Protein AF-A0A0B7MPC1-F1 (afdb_monomer_lite)

Secondary structure (DSSP, 8-state):
-PPP------HHHHHHHHHHHHHHHHHHHHHHHHHHHHHHHHHHHHHHHH--SEEEEESHHHHT---TT--EEEEEES--S-HHHHHHHHHHHHTTS-EEEEEE------

Sequence (110 aa):
MPEGERCELSDEFLKMRRLVLRERARRERVLVENARIKAEDVAKMLKEDYGVREVYLYGSLAWGGFAEGSDIDLLAVGFQGSYWEMFVKAERIAHPFEVSIVFYAGVVAV

Organism: NCBI:txid499207

pLDDT: mean 90.52, std 14.71, range [43.91, 98.81]

Radius of gyration: 21.36 Å; chains: 1; bounding box: 48×30×72 Å

Foldseek 3Di:
DDDDPPPPDDPVNVVVVVVVVVVQVVVLVVVLVLQVVLLVVLQVCQCPPFVFDDKDWDPCSVPPNDDPQDATEIETEQGDDDPVVSLVVSCVSSPVHHYDYHYDDDDDDD

Structure (mmCIF, N/CA/C/O backbone):
data_AF-A0A0B7MPC1-F1
#
_entry.id   AF-A0A0B7MPC1-F1
#
loop_
_atom_site.group_PDB
_atom_site.id
_atom_site.type_symbol
_atom_site.label_atom_id
_atom_site.label_alt_id
_atom_site.label_comp_id
_atom_site.label_asym_id
_atom_site.label_entity_id
_atom_site.label_seq_id
_atom_site.pdbx_PDB_ins_code
_atom_site.Cartn_x
_atom_site.Cartn_y
_atom_site.Cartn_z
_atom_site.occupancy
_atom_site.B_iso_or_equiv
_atom_site.auth_seq_id
_atom_site.auth_comp_id
_atom_site.auth_asym_id
_atom_site.auth_atom_id
_atom_site.pdbx_PDB_model_num
ATOM 1 N N . MET A 1 1 ? 7.509 -11.268 -56.795 1.00 45.91 1 MET A N 1
ATOM 2 C CA . MET A 1 1 ? 7.194 -10.996 -55.378 1.00 45.91 1 MET A CA 1
ATOM 3 C C . MET A 1 1 ? 8.520 -10.688 -54.703 1.00 45.91 1 MET A C 1
ATOM 5 O O . MET A 1 1 ? 9.340 -11.598 -54.704 1.00 45.91 1 MET A O 1
ATOM 9 N N . PRO A 1 2 ? 8.821 -9.452 -54.269 1.00 49.69 2 PRO A N 1
ATOM 10 C CA . PRO A 1 2 ? 10.067 -9.218 -53.554 1.00 49.69 2 PRO A CA 1
ATOM 11 C C . PRO A 1 2 ? 9.950 -9.833 -52.157 1.00 49.69 2 PRO A C 1
ATOM 13 O O . PRO A 1 2 ? 8.927 -9.695 -51.484 1.00 49.69 2 PRO A O 1
ATOM 16 N N . GLU A 1 3 ? 10.974 -10.597 -51.799 1.00 49.69 3 GLU A N 1
ATOM 17 C CA . GLU A 1 3 ? 11.115 -11.311 -50.537 1.00 49.69 3 GLU A CA 1
ATOM 18 C C . GLU A 1 3 ? 11.163 -10.312 -49.379 1.00 49.69 3 GLU A C 1
ATOM 20 O O . GLU A 1 3 ? 11.841 -9.289 -49.453 1.00 49.69 3 GLU A O 1
ATOM 25 N N . GLY A 1 4 ? 10.393 -10.589 -48.325 1.00 53.59 4 GLY A N 1
ATOM 26 C CA . GLY A 1 4 ? 10.311 -9.725 -47.156 1.00 53.59 4 GLY A CA 1
ATOM 27 C C . GLY A 1 4 ? 11.677 -9.558 -46.500 1.00 53.59 4 GLY A C 1
ATOM 28 O O . GLY A 1 4 ? 12.291 -10.540 -46.078 1.00 53.59 4 GLY A O 1
ATOM 29 N N . GLU A 1 5 ? 12.127 -8.310 -46.383 1.00 52.03 5 GLU A N 1
ATOM 30 C CA . GLU A 1 5 ? 13.251 -7.935 -45.534 1.00 52.03 5 GLU A CA 1
ATOM 31 C C . GLU A 1 5 ? 12.968 -8.420 -44.108 1.00 52.03 5 GLU A C 1
ATOM 33 O O . GLU A 1 5 ? 12.147 -7.862 -43.376 1.00 52.03 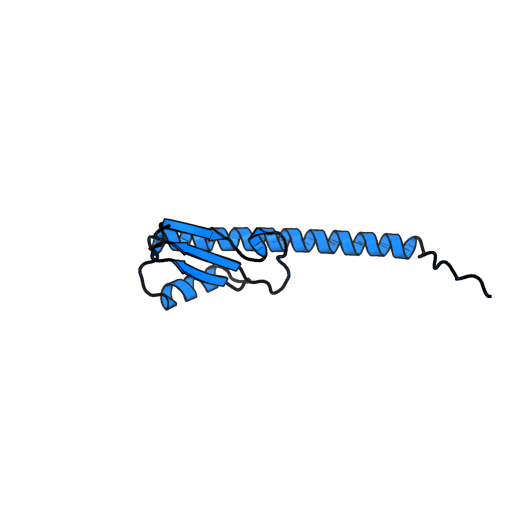5 GLU A O 1
ATOM 38 N N . ARG A 1 6 ? 13.647 -9.493 -43.692 1.00 58.16 6 ARG A N 1
ATOM 39 C CA . ARG A 1 6 ? 13.799 -9.775 -42.268 1.00 58.16 6 ARG A CA 1
ATOM 40 C C . ARG A 1 6 ? 14.608 -8.623 -41.693 1.00 58.16 6 ARG A C 1
ATOM 42 O O . ARG A 1 6 ? 15.802 -8.517 -41.944 1.00 58.16 6 ARG A O 1
ATOM 49 N N . CYS A 1 7 ? 13.938 -7.757 -40.942 1.00 52.50 7 CYS A N 1
ATOM 50 C CA . CYS A 1 7 ? 14.589 -6.721 -40.159 1.00 52.50 7 CYS A CA 1
ATOM 51 C C . CYS A 1 7 ? 15.389 -7.402 -39.037 1.00 52.50 7 CYS A C 1
ATOM 53 O O . CYS A 1 7 ? 14.865 -7.680 -37.956 1.00 52.50 7 CYS A O 1
ATOM 55 N N . GLU A 1 8 ? 16.645 -7.746 -39.314 1.00 64.00 8 GLU A N 1
ATOM 56 C CA . GLU A 1 8 ? 17.601 -8.134 -38.284 1.00 64.00 8 GLU A CA 1
ATOM 57 C C . GLU A 1 8 ? 17.921 -6.886 -37.460 1.00 64.00 8 GLU A C 1
ATOM 59 O O . GLU A 1 8 ? 18.626 -5.975 -37.893 1.00 64.00 8 GLU A O 1
ATOM 64 N N . LEU A 1 9 ? 17.324 -6.805 -36.271 1.00 74.06 9 LEU A N 1
ATOM 65 C CA . LEU A 1 9 ? 17.645 -5.763 -35.304 1.00 74.06 9 LEU A CA 1
ATOM 66 C C . LEU A 1 9 ? 19.135 -5.852 -34.964 1.00 74.06 9 LEU A C 1
ATOM 68 O O . LEU A 1 9 ? 19.613 -6.927 -34.603 1.00 74.06 9 LEU A O 1
ATOM 72 N N . SER A 1 10 ? 19.853 -4.729 -35.032 1.00 85.50 10 SER A N 1
ATOM 73 C CA . SER A 1 10 ? 21.285 -4.713 -34.727 1.00 85.50 10 SER A CA 1
ATOM 74 C C . SER A 1 10 ? 21.565 -5.208 -33.301 1.00 85.50 10 SER A C 1
ATOM 76 O O . SER A 1 10 ? 20.790 -4.966 -32.367 1.00 85.50 10 SER A O 1
ATOM 78 N N . ASP A 1 11 ? 22.708 -5.869 -33.103 1.00 88.31 11 ASP A N 1
ATOM 79 C CA . ASP A 1 11 ? 23.151 -6.328 -31.779 1.00 88.31 11 ASP A CA 1
ATOM 80 C C . ASP A 1 11 ? 23.194 -5.188 -30.752 1.00 88.31 11 ASP A C 1
ATOM 82 O O . ASP A 1 11 ? 22.873 -5.376 -29.573 1.00 88.31 11 ASP A O 1
ATOM 86 N N . GLU A 1 12 ? 23.535 -3.982 -31.208 1.00 90.06 12 GLU A N 1
ATOM 87 C CA . GLU A 1 12 ? 23.521 -2.769 -30.398 1.00 90.06 12 GLU A CA 1
ATOM 88 C C . GLU A 1 12 ? 22.106 -2.417 -29.917 1.00 90.06 12 GLU A C 1
ATOM 90 O O . GLU A 1 12 ? 21.907 -2.195 -28.719 1.00 90.06 12 GLU A O 1
ATOM 95 N N . PHE A 1 13 ? 21.103 -2.454 -30.802 1.00 91.06 13 PHE A N 1
ATOM 96 C CA . PHE A 1 13 ? 19.705 -2.232 -30.431 1.00 91.06 13 PHE A CA 1
ATOM 97 C C . PHE A 1 13 ? 19.222 -3.277 -29.418 1.00 91.06 13 PHE A C 1
ATOM 99 O O . PHE A 1 13 ? 18.613 -2.936 -28.400 1.00 91.06 13 PHE A O 1
ATOM 106 N N . LEU A 1 14 ? 19.535 -4.558 -29.641 1.00 91.38 14 LEU A N 1
ATOM 107 C CA . LEU A 1 14 ? 19.169 -5.640 -28.722 1.00 91.38 14 LEU A CA 1
ATOM 108 C C . LEU A 1 14 ? 19.850 -5.495 -27.355 1.00 91.38 14 LEU A C 1
ATOM 110 O O . LEU A 1 14 ? 19.245 -5.826 -26.327 1.00 91.38 14 LEU A O 1
ATOM 114 N N . LYS A 1 15 ? 21.096 -5.014 -27.314 1.00 93.81 15 LYS A N 1
ATOM 115 C CA . LYS A 1 15 ? 21.823 -4.715 -26.073 1.00 93.81 15 LYS A CA 1
ATOM 116 C C . LYS A 1 15 ? 21.193 -3.529 -25.346 1.00 93.81 15 LYS A C 1
ATOM 118 O O . LYS A 1 15 ? 20.924 -3.636 -24.150 1.00 93.81 15 LYS A O 1
ATOM 123 N N . MET A 1 16 ? 20.888 -2.448 -26.062 1.00 94.56 16 MET A N 1
ATOM 124 C CA . MET A 1 16 ? 20.252 -1.256 -25.499 1.00 94.56 16 MET A CA 1
ATOM 125 C C . MET A 1 16 ? 18.869 -1.576 -24.923 1.00 94.56 16 MET A C 1
ATOM 127 O O . MET A 1 16 ? 18.590 -1.272 -23.763 1.00 94.56 16 MET A O 1
ATOM 131 N N . ARG A 1 17 ? 18.030 -2.299 -25.674 1.00 94.00 17 ARG A N 1
ATOM 132 C CA . ARG A 1 17 ? 16.710 -2.754 -25.213 1.00 94.00 17 ARG A CA 1
ATOM 133 C C . ARG A 1 17 ? 16.807 -3.563 -23.920 1.00 94.00 17 ARG A C 1
ATOM 135 O O . ARG A 1 17 ? 16.025 -3.342 -22.999 1.00 94.00 17 ARG A O 1
ATOM 142 N N . ARG A 1 18 ? 17.776 -4.481 -23.820 1.00 95.44 18 ARG A N 1
ATOM 143 C CA . ARG A 1 18 ? 18.002 -5.271 -22.597 1.00 95.44 18 ARG A CA 1
ATOM 144 C C . ARG A 1 18 ? 18.353 -4.392 -21.396 1.00 95.44 18 ARG A C 1
ATOM 146 O O . ARG A 1 18 ? 17.865 -4.667 -20.303 1.00 95.44 18 ARG A O 1
ATOM 153 N N . LEU A 1 19 ? 19.170 -3.356 -21.583 1.00 95.94 19 LEU A N 1
ATOM 154 C CA . LEU A 1 19 ? 19.522 -2.419 -20.512 1.00 95.94 19 LEU A CA 1
ATOM 155 C C . LEU A 1 19 ? 18.301 -1.622 -20.038 1.00 95.94 19 LEU A C 1
ATOM 157 O O . LEU A 1 19 ? 18.036 -1.590 -18.839 1.00 95.94 19 LEU A O 1
ATOM 161 N N . VAL A 1 20 ? 17.514 -1.073 -20.967 1.00 95.62 20 VAL A N 1
ATOM 162 C CA . VAL A 1 20 ? 16.289 -0.318 -20.649 1.00 95.62 20 VAL A CA 1
ATOM 163 C C . VAL A 1 20 ? 15.284 -1.180 -19.883 1.00 95.62 20 VAL A C 1
ATOM 165 O O . VAL A 1 20 ? 14.747 -0.745 -18.867 1.00 95.62 20 VAL A O 1
ATOM 168 N N . LEU A 1 21 ? 15.055 -2.423 -20.320 1.00 94.88 21 LEU A N 1
ATOM 169 C CA . LEU A 1 21 ? 14.131 -3.339 -19.643 1.00 94.88 21 LEU A CA 1
ATOM 170 C C . LEU A 1 21 ? 14.597 -3.701 -18.227 1.00 94.88 21 LEU A C 1
ATOM 172 O O . LEU A 1 21 ? 13.777 -3.761 -17.314 1.00 94.88 21 LEU A O 1
ATOM 176 N N . ARG A 1 22 ? 15.904 -3.914 -18.024 1.00 95.56 22 ARG A N 1
ATOM 177 C CA . ARG A 1 22 ? 16.465 -4.189 -16.690 1.00 95.56 22 ARG A CA 1
ATOM 178 C C . ARG A 1 22 ? 16.307 -3.002 -15.752 1.00 95.56 22 ARG A C 1
ATOM 180 O O . ARG A 1 22 ? 15.927 -3.190 -14.602 1.00 95.56 22 ARG A O 1
ATOM 187 N N . GLU A 1 23 ? 16.585 -1.801 -16.243 1.00 95.94 23 GLU A N 1
ATOM 188 C CA . GLU A 1 23 ? 16.449 -0.581 -15.452 1.00 95.94 23 GLU A CA 1
ATOM 189 C C . GLU A 1 23 ? 14.983 -0.313 -15.095 1.00 95.94 23 GLU A C 1
ATOM 191 O O . GLU A 1 23 ? 14.676 -0.024 -13.940 1.00 95.94 23 GLU A O 1
ATOM 196 N N . ARG A 1 24 ? 14.055 -0.516 -16.040 1.00 93.19 24 ARG A N 1
ATOM 197 C CA . ARG A 1 24 ? 12.613 -0.427 -15.773 1.00 93.19 24 ARG A CA 1
ATOM 198 C C . ARG A 1 24 ? 12.178 -1.423 -14.699 1.00 93.19 24 ARG A C 1
ATOM 200 O O . ARG A 1 24 ? 11.567 -1.012 -13.720 1.00 93.19 24 ARG A O 1
ATOM 207 N N . ALA A 1 25 ? 12.571 -2.690 -14.830 1.00 93.50 25 ALA A N 1
ATOM 208 C CA . ALA A 1 25 ? 12.252 -3.721 -13.843 1.00 93.50 25 ALA A CA 1
ATOM 209 C C . ALA A 1 25 ? 12.842 -3.408 -12.458 1.00 93.50 25 ALA A C 1
ATOM 211 O O . ALA A 1 25 ? 12.233 -3.713 -11.436 1.00 93.50 25 ALA A O 1
ATOM 212 N N . ARG A 1 26 ? 14.029 -2.791 -12.397 1.00 95.75 26 ARG A N 1
ATOM 213 C CA . ARG A 1 26 ? 14.627 -2.350 -11.132 1.00 95.75 26 ARG A CA 1
ATOM 214 C C . ARG A 1 26 ? 13.802 -1.243 -10.479 1.00 95.75 26 ARG A C 1
ATOM 216 O O . ARG A 1 26 ? 13.534 -1.333 -9.285 1.00 95.75 26 ARG A O 1
ATOM 223 N N . ARG A 1 27 ? 13.407 -0.221 -11.242 1.00 95.56 27 ARG A N 1
ATOM 224 C CA . ARG A 1 27 ? 12.586 0.893 -10.738 1.00 95.56 27 ARG A CA 1
ATOM 225 C C . ARG A 1 27 ? 11.227 0.413 -10.258 1.00 95.56 27 ARG A C 1
ATOM 227 O O . ARG A 1 27 ? 10.812 0.785 -9.172 1.00 95.56 27 ARG A O 1
ATOM 234 N N . GLU A 1 28 ? 10.593 -0.463 -11.026 1.00 95.56 28 GLU A N 1
ATOM 235 C CA . GLU A 1 28 ? 9.307 -1.064 -10.679 1.00 95.56 28 GLU A CA 1
ATOM 236 C C . GLU A 1 28 ? 9.386 -1.858 -9.371 1.00 95.56 28 GLU A C 1
ATOM 238 O O . GLU A 1 28 ? 8.549 -1.679 -8.497 1.00 95.56 28 GLU A O 1
ATOM 243 N N . ARG A 1 29 ? 10.449 -2.648 -9.164 1.00 96.25 29 ARG A N 1
ATOM 244 C CA . ARG A 1 29 ? 10.664 -3.351 -7.887 1.00 96.25 29 ARG A CA 1
ATOM 245 C C . ARG A 1 29 ? 10.782 -2.397 -6.705 1.00 96.25 29 ARG A C 1
ATOM 247 O O . ARG A 1 29 ? 10.177 -2.646 -5.673 1.00 96.25 29 ARG A O 1
ATOM 254 N N . VAL A 1 30 ? 11.561 -1.325 -6.851 1.00 97.69 30 VAL A N 1
ATOM 255 C CA . VAL A 1 30 ? 11.728 -0.322 -5.786 1.00 97.69 30 VAL A CA 1
ATOM 256 C C . VAL A 1 30 ? 10.406 0.395 -5.507 1.00 97.69 30 VAL A C 1
ATOM 258 O O . VAL A 1 30 ? 10.064 0.609 -4.349 1.00 97.69 30 VAL A O 1
ATOM 261 N N . LEU A 1 31 ? 9.650 0.731 -6.553 1.00 97.94 31 LEU A N 1
ATOM 262 C CA . LEU A 1 31 ? 8.334 1.352 -6.439 1.00 97.94 31 LEU A CA 1
ATOM 263 C C . LEU A 1 31 ? 7.358 0.456 -5.663 1.00 97.94 31 LEU A C 1
ATOM 265 O O . LEU A 1 31 ? 6.756 0.915 -4.697 1.00 97.94 31 LEU A O 1
ATOM 269 N N . VAL A 1 32 ? 7.250 -0.817 -6.059 1.00 98.19 32 VAL A N 1
ATOM 270 C CA . VAL A 1 32 ? 6.391 -1.820 -5.411 1.00 98.19 32 VAL A CA 1
ATOM 271 C C . VAL A 1 32 ? 6.778 -2.020 -3.952 1.00 98.19 32 VAL A C 1
ATOM 273 O O . VAL A 1 32 ? 5.905 -2.047 -3.090 1.00 98.19 32 VAL A O 1
ATOM 276 N N . GLU A 1 33 ? 8.073 -2.141 -3.660 1.00 98.19 33 GLU A N 1
ATOM 277 C CA . GLU A 1 33 ? 8.549 -2.339 -2.290 1.00 98.19 33 GLU A CA 1
ATOM 278 C C . GLU A 1 33 ? 8.202 -1.141 -1.400 1.00 98.19 33 GLU A C 1
ATOM 280 O O . GLU A 1 33 ? 7.636 -1.304 -0.322 1.00 98.19 33 GLU A O 1
ATOM 285 N N . ASN A 1 34 ? 8.451 0.076 -1.886 1.00 98.50 34 ASN A N 1
ATOM 286 C CA . ASN A 1 34 ? 8.099 1.289 -1.155 1.00 98.50 34 ASN A CA 1
ATOM 287 C C . ASN A 1 34 ? 6.584 1.392 -0.926 1.00 98.50 34 ASN A C 1
ATOM 289 O O . ASN A 1 34 ? 6.162 1.739 0.175 1.00 98.50 34 ASN A O 1
ATOM 293 N N . ALA A 1 35 ? 5.765 1.070 -1.931 1.00 98.62 35 ALA A N 1
ATOM 294 C CA . ALA A 1 35 ? 4.311 1.078 -1.800 1.00 98.62 35 ALA A CA 1
ATOM 295 C C . ALA A 1 35 ? 3.817 0.042 -0.779 1.00 98.62 35 ALA A C 1
ATOM 297 O O . ALA A 1 35 ? 2.907 0.333 -0.008 1.00 98.62 35 ALA A O 1
ATOM 298 N N . ARG A 1 36 ? 4.441 -1.143 -0.708 1.00 98.56 36 ARG A N 1
ATOM 299 C CA . ARG A 1 36 ? 4.116 -2.166 0.301 1.00 98.56 36 ARG A CA 1
ATOM 300 C C . ARG A 1 36 ? 4.414 -1.700 1.714 1.00 98.56 36 ARG A C 1
ATOM 302 O O . ARG A 1 36 ? 3.547 -1.831 2.569 1.00 98.56 36 ARG A O 1
ATOM 309 N N . ILE A 1 37 ? 5.577 -1.089 1.936 1.00 98.69 37 ILE A N 1
ATOM 310 C CA . ILE A 1 37 ? 5.929 -0.512 3.241 1.00 98.69 37 ILE A CA 1
ATOM 311 C C . ILE A 1 37 ? 4.871 0.518 3.658 1.00 98.69 37 ILE A C 1
ATOM 313 O O . ILE A 1 37 ? 4.359 0.473 4.773 1.00 98.69 37 ILE A O 1
ATOM 317 N N . LYS A 1 38 ? 4.462 1.400 2.738 1.00 98.81 38 LYS A N 1
ATOM 318 C CA . LYS A 1 38 ? 3.406 2.384 3.008 1.00 98.81 38 LYS A CA 1
ATOM 319 C C . LYS A 1 38 ? 2.046 1.750 3.292 1.00 98.81 38 LYS A C 1
ATOM 321 O O . LYS A 1 38 ? 1.352 2.198 4.203 1.00 98.81 38 LYS A O 1
ATOM 326 N N . ALA A 1 39 ? 1.671 0.713 2.550 1.00 98.81 39 ALA A N 1
ATOM 327 C CA . ALA A 1 39 ? 0.439 -0.033 2.786 1.00 98.81 39 ALA A CA 1
ATOM 328 C C . ALA A 1 39 ? 0.432 -0.688 4.178 1.00 98.81 39 ALA A C 1
ATOM 330 O O . ALA A 1 39 ? -0.575 -0.626 4.882 1.00 98.81 39 ALA A O 1
ATOM 331 N N . GLU A 1 40 ? 1.559 -1.268 4.596 1.00 98.75 40 GLU A N 1
ATOM 332 C CA . GLU A 1 40 ? 1.741 -1.853 5.927 1.00 98.75 40 GLU A CA 1
ATOM 333 C C . GLU A 1 40 ? 1.667 -0.796 7.035 1.00 98.75 40 GLU A C 1
ATOM 335 O O . GLU A 1 40 ? 0.975 -1.012 8.033 1.00 98.75 40 GLU A O 1
ATOM 340 N N . ASP A 1 41 ? 2.295 0.367 6.847 1.00 98.81 41 ASP A N 1
ATOM 341 C CA . ASP A 1 41 ? 2.233 1.482 7.799 1.00 98.81 41 ASP A CA 1
ATOM 342 C C . ASP A 1 41 ? 0.794 2.000 7.975 1.00 98.81 41 ASP A C 1
ATOM 344 O O . ASP A 1 41 ? 0.339 2.218 9.103 1.00 98.81 41 ASP A O 1
ATOM 348 N N . VAL A 1 42 ? 0.043 2.157 6.877 1.00 98.75 42 VAL A N 1
ATOM 349 C CA . VAL A 1 42 ? -1.380 2.536 6.930 1.00 98.75 42 VAL A CA 1
ATOM 350 C C . VAL A 1 42 ? -2.199 1.444 7.615 1.00 98.75 42 VAL A C 1
ATOM 352 O O . VAL A 1 42 ? -3.013 1.747 8.486 1.00 98.75 42 VAL A O 1
ATOM 355 N N . ALA A 1 43 ? -1.974 0.171 7.280 1.00 98.62 43 ALA A N 1
ATOM 356 C CA . ALA A 1 43 ? -2.674 -0.948 7.903 1.00 98.62 43 ALA A CA 1
ATOM 357 C C . ALA A 1 43 ? -2.424 -1.011 9.416 1.00 98.62 43 ALA A C 1
ATOM 359 O O . ALA A 1 43 ? -3.355 -1.243 10.188 1.00 98.62 43 ALA A O 1
ATOM 360 N N . LYS A 1 44 ? -1.187 -0.769 9.854 1.00 98.62 44 LYS A N 1
ATOM 361 C CA . LYS A 1 44 ? -0.824 -0.690 11.269 1.00 98.62 44 LYS A CA 1
ATOM 362 C C . LYS A 1 44 ? -1.559 0.454 11.965 1.00 98.62 44 LYS A C 1
ATOM 364 O O . LYS A 1 44 ? -2.206 0.216 12.980 1.00 98.62 44 LYS A O 1
ATOM 369 N N . MET A 1 45 ? -1.532 1.651 11.379 1.00 98.31 45 MET A N 1
ATOM 370 C CA . MET A 1 45 ? -2.245 2.826 11.888 1.00 98.31 45 MET A CA 1
ATOM 371 C C . MET A 1 45 ? -3.751 2.560 12.044 1.00 98.31 45 MET A C 1
ATOM 373 O O . MET A 1 45 ? -4.328 2.841 13.092 1.00 98.31 45 MET A O 1
ATOM 377 N N . LEU A 1 46 ? -4.382 1.937 11.045 1.00 97.50 46 LEU A N 1
ATOM 378 C CA . LEU A 1 46 ? -5.799 1.564 11.093 1.00 97.50 46 LEU A CA 1
ATOM 379 C C . LEU A 1 46 ? -6.121 0.626 12.266 1.00 97.50 46 LEU A C 1
ATOM 381 O O . LEU A 1 46 ? -7.161 0.770 12.913 1.00 97.50 46 LEU A O 1
ATOM 385 N N . LYS A 1 47 ? -5.242 -0.339 12.550 1.00 96.69 47 LYS A N 1
ATOM 386 C CA . LYS A 1 47 ? -5.422 -1.282 13.661 1.00 96.69 47 LYS A CA 1
ATOM 387 C C . LYS A 1 47 ? -5.209 -0.622 15.020 1.00 96.69 47 LYS A C 1
ATOM 389 O O . LYS A 1 47 ? -6.014 -0.832 15.922 1.00 96.69 47 LYS A O 1
ATOM 394 N N . GLU A 1 48 ? -4.137 0.151 15.163 1.00 96.62 48 GLU A N 1
ATOM 395 C CA . GLU A 1 48 ? -3.728 0.743 16.441 1.00 96.62 48 GLU A CA 1
ATOM 396 C C . GLU A 1 48 ? -4.649 1.889 16.871 1.00 96.62 48 GLU A C 1
ATOM 398 O O . GLU A 1 48 ? -5.065 1.935 18.027 1.00 96.62 48 GLU A O 1
ATOM 403 N N . ASP A 1 49 ? -5.021 2.772 15.943 1.00 96.19 49 ASP A N 1
ATOM 404 C CA . ASP A 1 49 ? -5.726 4.011 16.283 1.00 96.19 49 ASP A CA 1
ATOM 405 C C . ASP A 1 49 ? -7.246 3.920 16.114 1.00 96.19 49 ASP A C 1
ATOM 407 O O . ASP A 1 49 ? -7.983 4.663 16.760 1.00 96.19 49 ASP A O 1
ATOM 411 N N . TYR A 1 50 ? -7.723 3.020 15.248 1.00 95.00 50 TYR A N 1
ATOM 412 C CA . TYR A 1 50 ? -9.141 2.925 14.873 1.00 95.00 50 TYR A CA 1
ATOM 413 C C . TYR A 1 50 ? -9.764 1.551 15.148 1.00 95.00 50 TYR A C 1
ATOM 415 O O . TYR A 1 50 ? -10.910 1.304 14.768 1.00 95.00 50 TYR A O 1
ATOM 423 N N . GLY A 1 51 ? -9.026 0.642 15.796 1.00 92.50 51 GLY A N 1
ATOM 424 C CA . GLY A 1 51 ? -9.540 -0.667 16.209 1.00 92.50 51 GLY A CA 1
ATOM 425 C C . GLY A 1 51 ? -9.978 -1.567 15.050 1.00 92.50 51 GLY A C 1
ATOM 426 O O . GLY A 1 51 ? -10.766 -2.494 15.254 1.00 92.50 51 GLY A O 1
ATOM 427 N N . VAL A 1 52 ? -9.491 -1.303 13.832 1.00 95.44 52 VAL A N 1
ATOM 428 C CA . VAL A 1 52 ? -9.749 -2.155 12.667 1.00 95.44 52 VAL A CA 1
ATOM 429 C C . VAL A 1 52 ? -9.248 -3.567 12.966 1.00 95.44 52 VAL A C 1
ATOM 431 O O . VAL A 1 52 ? -8.129 -3.756 13.438 1.00 95.44 52 VAL A O 1
ATOM 434 N N . ARG A 1 53 ? -10.069 -4.583 12.691 1.00 95.19 53 ARG A N 1
ATOM 435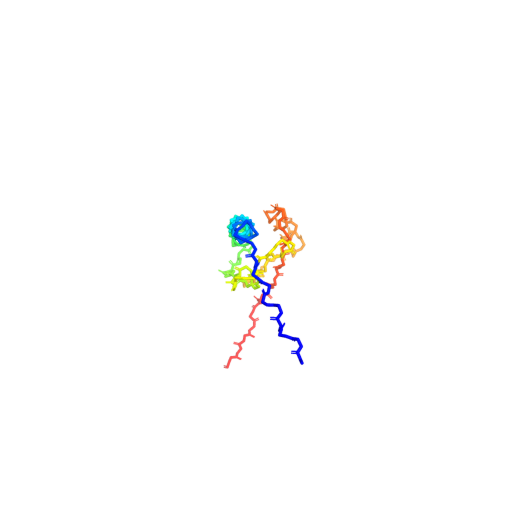 C CA . ARG A 1 53 ? -9.721 -5.981 12.997 1.00 95.19 53 ARG A CA 1
ATOM 436 C C . ARG A 1 53 ? -8.805 -6.572 11.936 1.00 95.19 53 ARG A C 1
ATOM 438 O O . ARG A 1 53 ? -7.774 -7.175 12.236 1.00 95.19 53 ARG A O 1
ATOM 445 N N . GLU A 1 54 ? -9.181 -6.370 10.681 1.00 96.50 54 GLU A N 1
ATOM 446 C CA . GLU A 1 54 ? -8.504 -6.933 9.518 1.00 96.50 54 GLU A CA 1
ATOM 447 C C . GLU A 1 54 ? -8.319 -5.847 8.466 1.00 96.50 54 GLU A C 1
ATOM 449 O O . GLU A 1 54 ? -9.189 -4.997 8.274 1.00 96.50 54 GLU A O 1
ATOM 454 N N . VAL A 1 55 ? -7.170 -5.886 7.798 1.00 97.88 55 VAL A N 1
ATOM 455 C CA . VAL A 1 55 ? -6.866 -5.022 6.661 1.00 97.88 55 VAL A CA 1
ATOM 456 C C . VAL A 1 55 ? -6.388 -5.925 5.538 1.00 97.88 55 VAL A C 1
ATOM 458 O O . VAL A 1 55 ? -5.464 -6.714 5.739 1.00 97.88 55 VAL A O 1
ATOM 461 N N . TYR A 1 56 ? -7.022 -5.815 4.378 1.00 98.12 56 TYR A N 1
ATOM 462 C CA . TYR A 1 56 ? -6.673 -6.565 3.183 1.00 98.12 56 TYR A CA 1
ATOM 463 C C . TYR A 1 56 ? -6.137 -5.611 2.130 1.00 98.12 56 TYR A C 1
ATOM 465 O O . TYR A 1 56 ? -6.804 -4.644 1.770 1.00 98.12 56 TYR A O 1
ATOM 473 N N . LEU A 1 57 ? -4.949 -5.913 1.618 1.00 98.44 57 LEU A N 1
ATOM 474 C CA . LEU A 1 57 ? -4.447 -5.284 0.407 1.00 98.44 57 LEU A CA 1
ATOM 475 C C . LEU A 1 57 ? -5.160 -5.904 -0.796 1.00 98.44 57 LEU A C 1
ATOM 477 O O . LEU A 1 57 ? -5.182 -7.128 -0.944 1.00 98.44 57 LEU A O 1
ATOM 481 N N . TYR A 1 58 ? -5.719 -5.059 -1.651 1.00 97.50 58 TYR A N 1
ATOM 482 C CA . TYR A 1 58 ? -6.244 -5.458 -2.948 1.00 97.50 58 TYR A CA 1
ATOM 483 C C . TYR A 1 58 ? -5.651 -4.554 -4.035 1.00 97.50 58 TYR A C 1
ATOM 485 O O . TYR A 1 58 ? -4.622 -3.910 -3.831 1.00 97.50 58 TYR A O 1
ATOM 493 N N . GLY A 1 59 ? -6.233 -4.586 -5.226 1.00 97.44 59 GLY A N 1
ATOM 494 C CA . GLY A 1 59 ? -5.789 -3.766 -6.341 1.00 97.44 59 GLY A CA 1
ATOM 495 C C . GLY A 1 59 ? -4.413 -4.143 -6.891 1.00 97.44 59 GLY A C 1
ATOM 496 O O . GLY A 1 59 ? -3.847 -5.210 -6.635 1.00 97.44 59 GLY A O 1
ATOM 497 N N . SER A 1 60 ? -3.882 -3.251 -7.718 1.00 98.00 60 SER A N 1
ATOM 498 C CA . SER A 1 60 ? -2.703 -3.500 -8.555 1.00 98.00 60 SER A CA 1
ATOM 499 C C . SER A 1 60 ? -1.455 -3.938 -7.763 1.00 98.00 60 SER A C 1
ATOM 501 O O . SER A 1 60 ? -0.669 -4.754 -8.264 1.00 98.00 60 SER A O 1
ATOM 503 N N . LEU A 1 61 ? -1.305 -3.480 -6.512 1.00 98.19 61 LEU A N 1
ATOM 504 C CA . LEU A 1 61 ? -0.202 -3.841 -5.612 1.00 98.19 61 LEU A CA 1
ATOM 505 C C . LEU A 1 61 ? -0.257 -5.297 -5.130 1.00 98.19 61 LEU A C 1
ATOM 507 O O . LEU A 1 61 ? 0.793 -5.907 -4.899 1.00 98.19 61 LEU A O 1
ATOM 511 N N . ALA A 1 62 ? -1.456 -5.869 -5.012 1.00 97.69 62 ALA A N 1
ATOM 512 C CA . ALA A 1 62 ? -1.647 -7.243 -4.562 1.00 97.69 62 ALA A CA 1
ATOM 513 C C . ALA A 1 62 ? -1.333 -8.272 -5.664 1.00 97.69 62 ALA A C 1
ATOM 515 O O . ALA A 1 62 ? -0.687 -9.283 -5.389 1.00 97.69 62 ALA A O 1
ATOM 516 N N . TRP A 1 63 ? -1.749 -8.021 -6.912 1.00 92.88 63 TRP A N 1
ATOM 517 C CA . TRP A 1 63 ? -1.670 -9.011 -8.006 1.00 92.88 63 TRP A CA 1
ATOM 518 C C . TRP A 1 63 ? -0.503 -8.821 -8.986 1.00 92.88 63 TRP A C 1
ATOM 520 O O . TRP A 1 63 ? -0.318 -9.658 -9.868 1.00 92.88 63 TRP A O 1
ATOM 530 N N . GLY A 1 64 ? 0.300 -7.761 -8.838 1.00 91.31 64 GLY A N 1
ATOM 531 C CA . GLY A 1 64 ? 1.516 -7.554 -9.638 1.00 91.31 64 GLY A CA 1
ATOM 532 C C . GLY A 1 64 ? 1.340 -6.675 -10.881 1.00 91.31 64 GLY A C 1
ATOM 533 O O . GLY A 1 64 ? 2.006 -6.909 -11.885 1.00 91.31 64 GLY A O 1
ATOM 534 N N . GLY A 1 65 ? 0.458 -5.674 -10.818 1.00 94.19 65 GLY A N 1
ATOM 535 C CA . GLY A 1 65 ? 0.255 -4.669 -11.873 1.00 94.19 65 GLY A CA 1
ATOM 536 C C . GLY A 1 65 ? 0.552 -3.231 -11.439 1.00 94.19 65 GLY A C 1
ATOM 537 O O . GLY A 1 65 ? 0.157 -2.301 -12.134 1.00 94.19 65 GLY A O 1
ATOM 538 N N . PHE A 1 66 ? 1.176 -3.042 -10.276 1.00 97.44 66 PHE A N 1
ATOM 539 C CA . PHE A 1 66 ? 1.429 -1.724 -9.702 1.00 97.44 66 PHE A CA 1
ATOM 540 C C . PHE A 1 66 ? 2.499 -0.968 -10.490 1.00 97.44 66 PHE A C 1
ATOM 542 O O . PHE A 1 66 ? 3.609 -1.462 -10.691 1.00 97.44 66 PHE A O 1
ATOM 549 N N . ALA A 1 67 ? 2.169 0.244 -10.913 1.00 96.12 67 ALA A N 1
ATOM 550 C CA . ALA A 1 67 ? 3.023 1.089 -11.729 1.00 96.12 67 ALA A CA 1
ATOM 551 C C . ALA A 1 67 ? 3.016 2.532 -11.215 1.00 96.12 67 ALA A C 1
ATOM 553 O O . ALA A 1 67 ? 2.337 2.883 -10.252 1.00 96.12 67 ALA A O 1
ATOM 554 N N . GLU A 1 68 ? 3.802 3.386 -11.861 1.00 94.38 68 GLU A N 1
ATOM 555 C CA . GLU A 1 68 ? 3.796 4.816 -11.568 1.00 94.38 68 GLU A CA 1
ATOM 556 C C . GLU A 1 68 ? 2.380 5.391 -11.745 1.00 94.38 68 GLU A C 1
ATOM 558 O O . GLU A 1 68 ? 1.717 5.114 -12.745 1.00 94.38 68 GLU A O 1
ATOM 563 N N . GLY A 1 69 ? 1.906 6.140 -10.746 1.00 94.50 69 GLY A N 1
ATOM 564 C CA . GLY A 1 69 ? 0.535 6.661 -10.693 1.00 94.50 69 GLY A CA 1
ATOM 565 C C . GLY A 1 69 ? -0.529 5.671 -10.203 1.00 94.50 69 GLY A C 1
ATOM 566 O O . GLY A 1 69 ? -1.697 6.034 -10.181 1.00 94.50 69 GLY A O 1
ATOM 567 N N . SER A 1 70 ? -0.161 4.442 -9.823 1.00 97.25 70 SER A N 1
ATOM 568 C CA . SER A 1 70 ? -1.081 3.535 -9.120 1.00 97.25 70 SER A CA 1
ATOM 569 C C . SER A 1 70 ? -1.293 3.972 -7.668 1.00 97.25 70 SER A C 1
ATOM 571 O O . SER A 1 70 ? -0.373 4.478 -7.019 1.00 97.25 70 SER A O 1
ATOM 573 N N . ASP A 1 71 ? -2.490 3.721 -7.160 1.00 98.12 71 ASP A N 1
ATOM 574 C CA . ASP A 1 71 ? -2.912 3.915 -5.780 1.00 98.12 71 ASP A CA 1
ATOM 575 C C . ASP A 1 71 ? -2.756 2.639 -4.937 1.00 98.12 71 ASP A C 1
ATOM 577 O O . ASP A 1 71 ? -2.684 1.512 -5.436 1.00 98.12 71 ASP A O 1
ATOM 581 N N . ILE A 1 72 ? -2.657 2.824 -3.620 1.00 98.75 72 ILE A N 1
ATOM 582 C CA . ILE A 1 72 ? -2.660 1.742 -2.635 1.00 98.75 72 ILE A CA 1
ATOM 583 C C . ILE A 1 72 ? -4.105 1.466 -2.213 1.00 98.75 72 ILE A C 1
ATOM 585 O O . ILE A 1 72 ? -4.720 2.282 -1.531 1.00 98.75 72 ILE A O 1
ATOM 589 N N . ASP A 1 73 ? -4.614 0.285 -2.557 1.00 98.69 73 ASP A N 1
ATOM 590 C CA . ASP A 1 73 ? -5.987 -0.141 -2.276 1.00 98.69 73 ASP A CA 1
ATOM 591 C C . ASP A 1 73 ? -6.088 -1.022 -1.019 1.00 98.69 73 ASP A C 1
ATOM 593 O O . ASP A 1 73 ? -5.589 -2.153 -0.985 1.00 98.69 73 ASP A O 1
ATOM 597 N N . LEU A 1 74 ? -6.783 -0.544 0.016 1.00 98.62 74 LEU A N 1
ATOM 598 C CA . LEU A 1 74 ? -6.971 -1.258 1.283 1.00 98.62 74 LEU A CA 1
ATOM 599 C C . LEU A 1 74 ? -8.449 -1.457 1.624 1.00 98.62 74 LEU A C 1
ATOM 601 O O . LEU A 1 74 ? -9.260 -0.537 1.551 1.00 98.62 74 LEU A O 1
ATOM 605 N N . LEU A 1 75 ? -8.810 -2.668 2.037 1.00 97.81 75 LEU A N 1
ATOM 606 C CA . LEU A 1 75 ? -10.109 -2.978 2.627 1.00 97.81 75 LEU A CA 1
ATOM 607 C C . LEU A 1 75 ? -9.931 -3.142 4.134 1.00 97.81 75 LEU A C 1
ATOM 609 O O . LEU A 1 75 ? -9.217 -4.039 4.576 1.00 97.81 75 LEU A O 1
ATOM 613 N N . ALA A 1 76 ? -10.609 -2.317 4.921 1.00 96.94 76 ALA A N 1
ATOM 614 C CA . ALA A 1 76 ? -10.560 -2.343 6.375 1.00 96.94 76 ALA A CA 1
ATOM 615 C C . ALA A 1 76 ? -11.873 -2.874 6.969 1.00 96.94 76 ALA A C 1
ATOM 617 O O . ALA A 1 76 ? -12.966 -2.371 6.694 1.00 96.94 76 ALA A O 1
ATOM 618 N N . VAL A 1 77 ? -11.768 -3.892 7.822 1.00 95.88 77 VAL A N 1
ATOM 619 C CA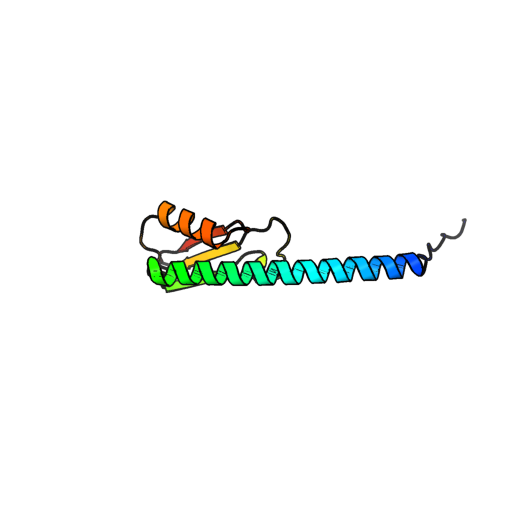 . VAL A 1 77 ? -12.912 -4.570 8.439 1.00 95.88 77 VAL A CA 1
ATOM 620 C C . VAL A 1 77 ? -13.110 -4.100 9.873 1.00 95.88 77 VAL A C 1
ATOM 622 O O . VAL A 1 77 ? -12.218 -4.212 10.718 1.00 95.88 77 VAL A O 1
ATOM 625 N N . GLY A 1 78 ? -14.327 -3.647 10.173 1.00 92.00 78 GLY A N 1
ATOM 626 C CA . GLY A 1 78 ? -14.710 -3.251 11.528 1.00 92.00 78 GLY A CA 1
ATOM 627 C C . GLY A 1 78 ? -14.193 -1.882 11.962 1.00 92.00 78 GLY A C 1
ATOM 628 O O . GLY A 1 78 ? -14.085 -1.650 13.160 1.00 92.00 78 GLY A O 1
ATOM 629 N N . PHE A 1 79 ? -13.881 -0.997 11.012 1.00 92.62 79 PHE A N 1
ATOM 630 C CA . PHE A 1 79 ? -13.544 0.395 11.300 1.00 92.62 79 PHE A CA 1
ATOM 631 C C . PHE A 1 79 ? -14.656 1.097 12.081 1.00 92.62 79 PHE A C 1
ATOM 633 O O . PHE A 1 79 ? -15.837 1.001 11.737 1.00 92.62 79 PHE A O 1
ATOM 640 N N . GLN A 1 80 ? -14.251 1.835 13.111 1.00 85.50 80 GLN A N 1
ATOM 641 C CA . GLN A 1 80 ? -15.105 2.722 13.884 1.00 85.50 80 GLN A CA 1
ATOM 642 C C . GLN A 1 80 ? -14.372 4.055 14.052 1.00 85.50 80 GLN A C 1
ATOM 644 O O . GLN A 1 80 ? -13.203 4.077 14.425 1.00 85.50 80 GLN A O 1
ATOM 649 N N . GLY A 1 81 ? -15.043 5.172 13.771 1.00 88.94 81 GLY A N 1
ATOM 650 C CA . GLY A 1 81 ? -14.466 6.504 13.958 1.00 88.94 81 GLY A CA 1
ATOM 651 C C . GLY A 1 81 ? -14.799 7.487 12.842 1.00 88.94 81 GLY A C 1
ATOM 652 O O . GLY A 1 81 ? -15.642 7.232 11.981 1.00 8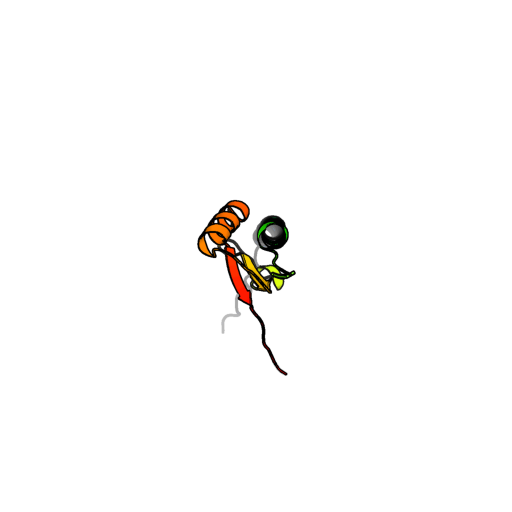8.94 81 GLY A O 1
ATOM 653 N N . SER A 1 82 ? -14.130 8.640 12.878 1.00 94.19 82 SER A N 1
ATOM 654 C CA . SER A 1 82 ? -14.266 9.685 11.864 1.00 94.19 82 SER A CA 1
ATOM 655 C C . SER A 1 82 ? -13.502 9.300 10.599 1.00 94.19 82 SER A C 1
ATOM 657 O O . SER A 1 82 ? -12.271 9.234 10.603 1.00 94.19 82 SER A O 1
ATOM 659 N N . TYR A 1 83 ? -14.236 9.058 9.508 1.00 94.12 83 TYR A N 1
ATOM 660 C CA . TYR A 1 83 ? -13.651 8.703 8.212 1.00 94.12 83 TYR A CA 1
ATOM 661 C C . TYR A 1 83 ? -12.633 9.749 7.744 1.00 94.12 83 TYR A C 1
ATOM 663 O O . TYR A 1 83 ? -11.517 9.397 7.390 1.00 94.12 83 TYR A O 1
ATOM 671 N N . TRP A 1 84 ? -12.982 11.037 7.779 1.00 96.50 84 TRP A N 1
ATOM 672 C CA . TRP A 1 84 ? -12.117 12.079 7.219 1.00 96.50 84 TRP A CA 1
ATOM 673 C C . TRP A 1 84 ? -10.827 12.281 8.012 1.00 96.50 84 TRP A C 1
ATOM 675 O O . TRP A 1 84 ? -9.772 12.492 7.419 1.00 96.50 84 TRP A O 1
ATOM 685 N N . GLU A 1 85 ? -10.883 12.176 9.339 1.00 97.38 85 GLU A N 1
ATOM 686 C CA . GLU A 1 85 ? -9.681 12.270 10.175 1.00 97.38 85 GLU A CA 1
ATOM 687 C C . GLU A 1 85 ? -8.735 11.094 9.924 1.00 97.38 85 GLU A C 1
ATOM 689 O O . GLU A 1 85 ? -7.531 11.291 9.751 1.00 97.38 85 GLU A O 1
ATOM 694 N N . MET A 1 86 ? -9.295 9.883 9.849 1.00 97.06 86 MET A N 1
ATOM 695 C CA . MET A 1 86 ? -8.551 8.680 9.489 1.00 97.06 86 MET A CA 1
ATOM 696 C C . MET A 1 86 ? -7.931 8.815 8.101 1.00 97.06 86 MET A C 1
ATOM 698 O O . MET A 1 86 ? -6.738 8.562 7.937 1.00 97.06 86 MET A O 1
ATOM 702 N N . PHE A 1 87 ? -8.713 9.260 7.116 1.00 98.06 87 PHE A N 1
ATOM 703 C CA . PHE A 1 87 ? -8.284 9.303 5.724 1.00 98.06 87 PHE A CA 1
ATOM 704 C C . PHE A 1 87 ? -7.127 10.285 5.532 1.00 98.06 87 PHE A C 1
ATOM 706 O O . PHE A 1 87 ? -6.099 9.915 4.976 1.00 98.06 87 PHE A O 1
ATOM 713 N N . VAL A 1 88 ? -7.210 11.484 6.121 1.00 98.19 88 VAL A N 1
ATOM 714 C CA . VAL A 1 88 ? -6.107 12.461 6.095 1.00 98.19 88 VAL A CA 1
ATOM 715 C C . VAL A 1 88 ? -4.837 11.900 6.741 1.00 98.19 88 VAL A C 1
ATOM 717 O O . VAL A 1 88 ? -3.725 12.179 6.285 1.00 98.19 88 VAL A O 1
ATOM 720 N N . LYS A 1 89 ? -4.964 11.109 7.813 1.00 98.25 89 LYS A N 1
ATOM 721 C CA . LYS A 1 89 ? -3.812 10.448 8.439 1.00 98.25 89 LYS A CA 1
ATOM 722 C C . LYS A 1 89 ? -3.224 9.373 7.524 1.00 98.25 89 LYS A C 1
ATOM 724 O O . LYS A 1 89 ? -2.003 9.314 7.385 1.00 98.25 89 LYS A O 1
ATOM 729 N N . ALA A 1 90 ? -4.073 8.573 6.884 1.00 98.56 90 ALA A N 1
ATOM 730 C CA . ALA A 1 90 ? -3.658 7.555 5.930 1.00 98.56 90 ALA A CA 1
ATOM 731 C C . ALA A 1 90 ? -2.929 8.165 4.726 1.00 98.56 90 ALA A C 1
ATOM 733 O O . ALA A 1 90 ? -1.829 7.719 4.415 1.00 98.56 90 ALA A O 1
ATOM 734 N N . GLU A 1 91 ? -3.462 9.225 4.114 1.00 98.38 91 GLU A N 1
ATOM 735 C CA . GLU A 1 91 ? -2.829 9.921 2.983 1.00 98.38 91 GLU A CA 1
ATOM 736 C C . GLU A 1 91 ? -1.435 10.450 3.339 1.00 98.38 91 GLU A C 1
ATOM 738 O O . GLU A 1 91 ? -0.482 10.299 2.574 1.00 98.38 91 GLU A O 1
ATOM 743 N N . ARG A 1 92 ? -1.273 11.024 4.538 1.00 98.62 92 ARG A N 1
ATOM 744 C CA . ARG A 1 92 ? 0.035 11.508 5.009 1.00 98.62 92 ARG A CA 1
ATOM 745 C C . ARG A 1 92 ? 1.054 10.386 5.164 1.00 98.62 92 ARG A C 1
ATOM 747 O O . ARG A 1 92 ? 2.229 10.594 4.875 1.00 98.62 92 ARG A O 1
ATOM 754 N N . ILE A 1 93 ? 0.621 9.223 5.645 1.00 98.69 93 ILE A N 1
ATOM 755 C CA . ILE A 1 93 ? 1.486 8.049 5.784 1.00 98.69 93 ILE A CA 1
ATOM 756 C C . ILE A 1 93 ? 1.830 7.498 4.401 1.00 98.69 93 ILE A C 1
ATOM 758 O O . ILE A 1 93 ? 3.006 7.246 4.133 1.00 98.69 93 ILE A O 1
ATOM 762 N N . ALA A 1 94 ? 0.829 7.361 3.530 1.00 98.50 94 ALA A N 1
ATOM 763 C CA . ALA A 1 94 ? 0.952 6.769 2.204 1.00 98.50 94 ALA A CA 1
ATOM 764 C C . ALA A 1 94 ? 1.804 7.601 1.239 1.00 98.50 94 ALA A C 1
ATOM 766 O O . ALA A 1 94 ? 2.429 7.029 0.347 1.00 98.50 94 ALA A O 1
ATOM 767 N N . HIS A 1 95 ? 1.906 8.919 1.452 1.00 97.88 95 HIS A N 1
ATOM 768 C CA . HIS A 1 95 ? 2.726 9.805 0.629 1.00 97.88 95 HIS A CA 1
ATOM 769 C C . HIS A 1 95 ? 4.141 9.222 0.389 1.00 97.88 95 HIS A C 1
ATOM 771 O O . HIS A 1 95 ? 4.825 8.835 1.350 1.00 97.88 95 HIS A O 1
ATOM 777 N N . PRO A 1 96 ? 4.610 9.146 -0.874 1.00 97.56 96 PRO A N 1
ATOM 778 C CA . PRO A 1 96 ? 4.100 9.834 -2.069 1.00 97.56 96 PRO A CA 1
ATOM 779 C C . PRO A 1 96 ? 2.991 9.113 -2.854 1.00 97.56 96 PRO A C 1
ATOM 781 O O . PRO A 1 96 ? 2.619 9.594 -3.919 1.00 97.56 96 PRO A O 1
ATOM 784 N N . PHE A 1 97 ? 2.482 7.982 -2.372 1.00 98.44 97 PHE A N 1
ATOM 785 C CA . PHE A 1 97 ? 1.410 7.245 -3.038 1.00 98.44 97 PHE A CA 1
ATOM 786 C C . PHE A 1 97 ? 0.036 7.771 -2.625 1.00 98.44 97 PHE A C 1
ATOM 788 O O . PHE A 1 97 ? -0.165 8.172 -1.476 1.00 98.44 97 PHE A O 1
ATOM 795 N N . GLU A 1 98 ? -0.910 7.731 -3.558 1.00 98.31 98 GLU A N 1
ATOM 796 C CA . GLU A 1 98 ? -2.328 7.874 -3.238 1.00 98.31 98 GLU A CA 1
ATOM 797 C C . GLU A 1 98 ? -2.823 6.608 -2.525 1.00 98.31 98 GLU A C 1
ATOM 799 O O . GLU A 1 98 ? -2.279 5.516 -2.721 1.00 98.31 98 GLU A O 1
ATOM 804 N N . VAL A 1 99 ? -3.837 6.751 -1.671 1.00 98.44 99 VAL A N 1
ATOM 805 C CA . VAL A 1 99 ? -4.424 5.632 -0.927 1.00 98.44 99 VAL A CA 1
ATOM 806 C C . VAL A 1 99 ? -5.942 5.655 -1.044 1.00 98.44 99 VAL A C 1
ATOM 808 O O . VAL A 1 99 ? -6.589 6.681 -0.847 1.00 98.44 99 VAL A O 1
ATOM 811 N N . SER A 1 100 ? -6.504 4.491 -1.334 1.00 98.19 100 SER A N 1
ATOM 812 C CA . SER A 1 100 ? -7.931 4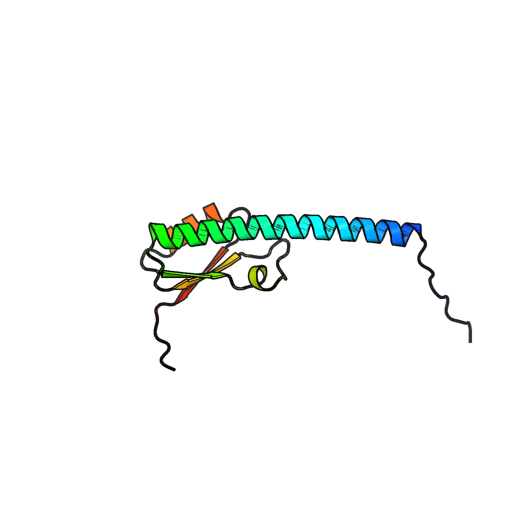.217 -1.414 1.00 98.19 100 SER A CA 1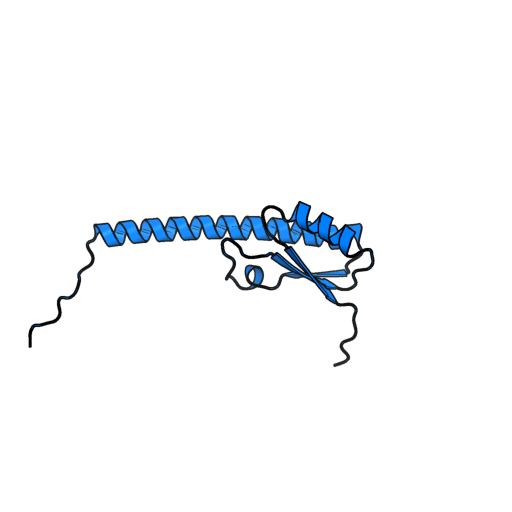
ATOM 813 C C . SER A 1 100 ? -8.284 3.234 -0.301 1.00 98.19 100 SER A C 1
ATOM 815 O O . SER A 1 100 ? -7.694 2.157 -0.195 1.00 98.19 100 SER A O 1
ATOM 817 N N . ILE A 1 101 ? -9.219 3.606 0.580 1.00 97.75 101 ILE A N 1
ATOM 818 C CA . ILE A 1 101 ? -9.628 2.761 1.709 1.00 97.75 101 ILE A CA 1
ATOM 819 C C . ILE A 1 101 ? -11.129 2.527 1.650 1.00 97.75 101 ILE A C 1
ATOM 821 O O . ILE A 1 101 ? -11.929 3.456 1.757 1.00 97.75 101 ILE A O 1
ATOM 825 N N . VAL A 1 102 ? -11.509 1.260 1.532 1.00 95.88 102 VAL A N 1
ATOM 826 C CA . VAL A 1 102 ? -12.898 0.808 1.582 1.00 95.88 102 VAL A CA 1
ATOM 827 C C . VAL A 1 102 ? -13.149 0.132 2.921 1.00 95.88 102 VAL A C 1
ATOM 829 O O . VAL A 1 102 ? -12.284 -0.554 3.465 1.00 95.88 102 VAL A O 1
ATOM 832 N N . PHE A 1 103 ? -14.353 0.307 3.456 1.00 93.75 103 PHE A N 1
ATOM 833 C CA . PHE A 1 103 ? -14.738 -0.250 4.745 1.00 93.75 103 PHE A CA 1
ATOM 834 C C . PHE A 1 103 ? -15.786 -1.338 4.598 1.00 93.75 103 PHE A C 1
ATOM 836 O O . PHE A 1 103 ? -16.759 -1.191 3.861 1.00 93.75 103 PHE A O 1
ATOM 843 N N . TYR A 1 104 ? -15.616 -2.409 5.366 1.00 89.00 104 TYR A N 1
ATOM 844 C CA . TYR A 1 104 ? -16.611 -3.460 5.499 1.00 89.00 104 TYR A CA 1
ATOM 845 C C . TYR A 1 104 ? -17.055 -3.597 6.959 1.00 89.00 104 TYR A C 1
ATOM 847 O O . TYR A 1 104 ? -16.251 -3.847 7.861 1.00 89.00 104 TYR A O 1
ATOM 855 N N . ALA A 1 105 ? -18.358 -3.423 7.190 1.00 76.62 105 ALA A N 1
ATOM 856 C CA . ALA A 1 105 ? -18.959 -3.428 8.524 1.00 76.62 105 ALA A CA 1
ATOM 857 C C . ALA A 1 105 ? -19.467 -4.818 8.983 1.00 76.62 105 ALA A C 1
ATOM 859 O O . ALA A 1 105 ? -19.712 -5.002 10.173 1.00 76.62 105 ALA A O 1
ATOM 860 N N . GLY A 1 106 ? -19.579 -5.811 8.084 1.00 69.38 106 GLY A N 1
ATOM 861 C CA . GLY A 1 106 ? -20.414 -7.014 8.295 1.00 69.38 106 GLY A CA 1
ATOM 862 C C . GLY A 1 106 ? -21.896 -6.682 8.059 1.00 69.38 106 GLY A C 1
ATOM 863 O O . GLY A 1 106 ? -22.335 -5.599 8.424 1.00 69.38 106 GLY A O 1
ATOM 864 N N . VAL A 1 107 ? -22.719 -7.493 7.383 1.00 47.25 107 VAL A N 1
ATOM 865 C CA . VAL A 1 107 ? -22.908 -8.956 7.432 1.00 47.25 107 VAL A CA 1
ATOM 866 C C . VAL A 1 107 ? -22.912 -9.547 6.010 1.00 47.25 107 VAL A C 1
ATOM 868 O O . VAL A 1 107 ? -23.630 -9.042 5.153 1.00 47.25 107 VAL A O 1
ATOM 871 N N . VAL A 1 108 ? -22.201 -10.653 5.766 1.00 47.88 108 VAL A N 1
ATOM 872 C CA . VAL A 1 108 ? -22.509 -11.562 4.647 1.00 47.88 108 VAL A CA 1
ATOM 873 C C . VAL A 1 108 ? -22.981 -12.853 5.294 1.00 47.88 108 VAL A C 1
ATOM 875 O O . VAL A 1 108 ? -22.182 -13.638 5.799 1.00 47.88 108 VAL A O 1
ATOM 878 N N . ALA A 1 109 ? -24.300 -13.013 5.357 1.00 43.91 109 ALA A N 1
ATOM 879 C CA . ALA A 1 109 ? -24.889 -14.329 5.516 1.00 43.91 109 ALA A CA 1
ATOM 880 C C . ALA A 1 109 ? -24.667 -15.049 4.182 1.00 43.91 109 ALA A C 1
ATOM 882 O O . ALA A 1 109 ? -25.124 -14.559 3.148 1.00 43.91 109 ALA A O 1
ATOM 883 N N . VAL A 1 110 ? -23.896 -16.135 4.213 1.00 46.72 110 VAL A N 1
ATOM 884 C CA . VAL A 1 110 ? -23.834 -17.102 3.110 1.00 46.72 110 VAL A CA 1
ATOM 885 C C . VAL A 1 110 ? -24.940 -18.121 3.326 1.00 46.72 110 VAL A C 1
ATOM 887 O O . VAL A 1 110 ? -25.089 -18.555 4.492 1.00 46.72 110 VAL A O 1
#

InterPro domains:
  IPR002934 Polymerase, nucleotidyl transferase domain [PF01909] (42-81)
  IPR043519 Nucleotidyltransferase superfamily [G3DSA:3.30.460.10] (23-106)
  IPR043519 Nucleotidyltransferase superfamily [SSF81301] (41-101)